Protein AF-A0A5J5IM13-F1 (afdb_monomer_lite)

Radius of gyration: 27.88 Å; chains: 1; bounding box: 85×48×39 Å

Structure (mmCIF, N/CA/C/O backbone):
data_AF-A0A5J5IM13-F1
#
_entry.id   AF-A0A5J5IM13-F1
#
loop_
_atom_site.group_PDB
_atom_site.id
_atom_site.type_symbol
_atom_site.label_atom_id
_atom_site.label_alt_id
_atom_site.label_comp_id
_atom_site.label_asym_id
_atom_site.label_entity_id
_atom_site.label_seq_id
_atom_site.pdbx_PDB_ins_code
_atom_site.Cartn_x
_atom_site.Cartn_y
_atom_site.Cartn_z
_atom_site.occupancy
_atom_site.B_iso_or_equiv
_atom_site.auth_seq_id
_atom_site.auth_comp_id
_atom_site.auth_asym_id
_atom_site.auth_atom_id
_atom_site.pdbx_PDB_model_num
ATOM 1 N N . MET A 1 1 ? -2.382 -1.561 -8.784 1.00 80.25 1 MET A N 1
ATOM 2 C CA . MET A 1 1 ? -3.025 -1.897 -7.491 1.00 80.25 1 MET A CA 1
ATOM 3 C C . MET A 1 1 ? -4.402 -2.517 -7.678 1.00 80.25 1 MET A C 1
ATOM 5 O O . MET A 1 1 ? -4.637 -3.569 -7.103 1.00 80.25 1 MET A O 1
ATOM 9 N N . GLU A 1 2 ? -5.276 -1.952 -8.514 1.00 86.06 2 GLU A N 1
ATOM 10 C CA . GLU A 1 2 ? -6.595 -2.547 -8.808 1.00 86.06 2 GLU A CA 1
ATOM 11 C C . GLU A 1 2 ? -6.509 -3.961 -9.398 1.00 86.06 2 GLU A C 1
ATOM 13 O O . GLU A 1 2 ? -7.196 -4.860 -8.928 1.00 86.06 2 GLU A O 1
ATOM 18 N N . GLU A 1 3 ? -5.585 -4.205 -10.331 1.00 89.81 3 GLU A N 1
ATOM 19 C CA . GLU A 1 3 ? -5.352 -5.550 -10.881 1.00 89.81 3 GLU A CA 1
ATOM 20 C C . GLU A 1 3 ? -4.948 -6.580 -9.812 1.00 89.81 3 GLU A C 1
ATOM 22 O O . GLU A 1 3 ? -5.318 -7.750 -9.891 1.00 89.81 3 GLU A O 1
ATOM 27 N N . LEU A 1 4 ? -4.195 -6.155 -8.790 1.00 87.50 4 LEU A N 1
ATOM 28 C CA . LEU A 1 4 ? -3.796 -7.022 -7.681 1.00 87.50 4 LEU A CA 1
ATOM 29 C C . LEU A 1 4 ? -5.002 -7.364 -6.803 1.00 87.50 4 LEU A C 1
ATOM 31 O O . LEU A 1 4 ? -5.174 -8.520 -6.429 1.00 87.50 4 LEU A O 1
ATOM 35 N N . ILE A 1 5 ? -5.861 -6.382 -6.526 1.00 89.75 5 ILE A N 1
ATOM 36 C CA . ILE A 1 5 ? -7.112 -6.594 -5.791 1.00 89.75 5 ILE A CA 1
ATOM 37 C C . ILE A 1 5 ? -8.015 -7.547 -6.572 1.00 89.75 5 ILE A C 1
ATOM 39 O O . ILE A 1 5 ? -8.468 -8.536 -6.010 1.00 89.75 5 ILE A O 1
ATOM 43 N N . GLN A 1 6 ? -8.198 -7.339 -7.876 1.00 92.56 6 GLN A N 1
ATOM 44 C CA . GLN A 1 6 ? -8.987 -8.241 -8.719 1.00 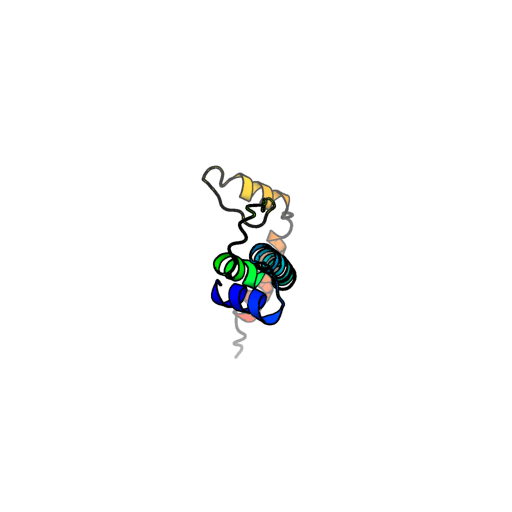92.56 6 GLN A CA 1
ATOM 45 C C . GLN A 1 6 ? -8.433 -9.671 -8.721 1.00 92.56 6 GLN A C 1
ATOM 47 O O . GLN A 1 6 ? -9.200 -10.628 -8.645 1.00 92.56 6 GLN A O 1
ATOM 52 N N . LYS A 1 7 ? -7.105 -9.845 -8.744 1.00 93.94 7 LYS A N 1
ATOM 53 C CA . LYS A 1 7 ? -6.478 -11.168 -8.602 1.00 93.94 7 LYS A CA 1
ATOM 54 C C . LYS A 1 7 ? -6.759 -11.792 -7.235 1.00 93.94 7 LYS A C 1
ATOM 56 O O . LYS A 1 7 ? -7.099 -12.970 -7.182 1.00 93.94 7 LYS A O 1
ATOM 61 N N . LEU A 1 8 ? -6.660 -11.022 -6.150 1.00 90.12 8 LEU A N 1
ATOM 62 C CA . LEU A 1 8 ? -6.973 -11.496 -4.798 1.00 90.12 8 LEU A CA 1
ATOM 63 C C . LEU A 1 8 ? -8.443 -11.921 -4.675 1.00 90.12 8 LEU A C 1
ATOM 65 O O . LEU A 1 8 ? -8.726 -12.998 -4.153 1.00 90.12 8 LEU A O 1
ATOM 69 N N . GLN A 1 9 ? -9.366 -11.133 -5.223 1.00 92.38 9 GLN A N 1
ATOM 70 C CA . GLN A 1 9 ? -10.789 -11.465 -5.264 1.00 92.38 9 GLN A CA 1
ATOM 71 C C . GLN A 1 9 ? -11.051 -12.720 -6.105 1.00 92.38 9 GLN A C 1
ATOM 73 O O . GLN A 1 9 ? -11.742 -13.632 -5.663 1.00 92.38 9 GLN A O 1
ATOM 78 N N . SER A 1 10 ? -10.468 -12.801 -7.303 1.00 93.38 10 SER A N 1
ATOM 79 C CA . SER A 1 10 ? -10.726 -13.899 -8.236 1.00 93.38 10 SER A CA 1
ATOM 80 C C . SER A 1 10 ? -10.118 -15.229 -7.795 1.00 93.38 10 SER A C 1
ATOM 82 O O . SER A 1 10 ? -10.714 -16.267 -8.062 1.00 93.38 10 SER A O 1
ATOM 84 N N . ILE A 1 11 ? -8.933 -15.223 -7.182 1.00 94.62 11 ILE A N 1
ATOM 85 C CA . ILE A 1 11 ? -8.222 -16.454 -6.803 1.00 94.62 11 ILE A CA 1
ATOM 86 C C . ILE A 1 11 ? -8.653 -16.924 -5.414 1.00 94.62 11 ILE A C 1
ATOM 88 O O . ILE A 1 11 ? -8.813 -18.121 -5.190 1.00 94.62 11 ILE A O 1
ATOM 92 N N . HIS A 1 12 ? -8.840 -15.990 -4.479 1.00 92.38 12 HIS A N 1
ATOM 93 C CA . HIS A 1 12 ? -9.083 -16.307 -3.072 1.00 92.38 12 HIS A CA 1
ATOM 94 C C . HIS A 1 12 ? -10.512 -16.000 -2.611 1.00 92.38 12 HIS A C 1
ATOM 96 O O . HIS A 1 12 ? -10.823 -16.208 -1.442 1.00 92.38 12 HIS A O 1
ATOM 102 N N . GLY A 1 13 ? -11.386 -15.516 -3.501 1.00 91.06 13 GLY A N 1
ATOM 103 C CA . GLY A 1 13 ? -12.783 -15.207 -3.176 1.00 91.06 13 GLY A CA 1
ATOM 104 C C . GLY A 1 13 ? -12.944 -14.052 -2.185 1.00 91.06 13 GLY A C 1
ATOM 105 O O . GLY A 1 13 ? -13.980 -13.944 -1.534 1.00 91.06 13 GLY A O 1
ATOM 106 N N . LEU A 1 14 ? -11.912 -13.222 -2.024 1.00 92.38 14 LEU A N 1
ATOM 107 C CA . LEU A 1 14 ? -11.914 -12.123 -1.063 1.00 92.38 14 LEU A CA 1
ATOM 108 C C . LEU A 1 14 ? -12.824 -10.990 -1.535 1.00 92.38 14 LEU A C 1
ATOM 110 O O . LEU A 1 14 ? -13.004 -10.780 -2.732 1.00 92.38 14 LEU A O 1
ATOM 114 N N . THR A 1 15 ? -13.360 -10.207 -0.600 1.00 92.50 15 THR A N 1
ATOM 115 C CA . THR A 1 15 ? -13.994 -8.928 -0.944 1.00 92.50 15 THR A CA 1
ATOM 116 C C . THR A 1 15 ? -12.931 -7.859 -1.222 1.00 92.50 15 THR A C 1
ATOM 118 O O . THR A 1 15 ? -11.746 -8.025 -0.907 1.00 92.50 15 THR A O 1
ATOM 121 N N . ALA A 1 16 ? -13.333 -6.736 -1.829 1.00 87.06 16 ALA A N 1
ATOM 122 C CA . ALA A 1 16 ? -12.425 -5.606 -2.058 1.00 87.06 16 ALA A CA 1
ATOM 123 C C . ALA A 1 16 ? -11.806 -5.118 -0.741 1.00 87.06 16 ALA A C 1
ATOM 125 O O . ALA A 1 16 ? -10.588 -5.012 -0.626 1.00 87.06 16 ALA A O 1
ATOM 126 N N . GLU A 1 17 ? -12.640 -4.908 0.276 1.00 88.19 17 GLU A N 1
ATOM 127 C CA . GLU A 1 17 ? -12.223 -4.420 1.593 1.00 88.19 17 GLU A CA 1
ATOM 128 C C . GLU A 1 17 ? -11.238 -5.372 2.281 1.00 88.19 17 GLU A C 1
ATOM 130 O O . GLU A 1 17 ? -10.209 -4.935 2.797 1.00 88.19 17 GLU A O 1
ATOM 135 N N . GLN A 1 18 ? -11.496 -6.682 2.224 1.00 91.44 18 GLN A N 1
ATOM 136 C CA . GLN A 1 18 ? -10.580 -7.692 2.762 1.00 91.44 18 GLN A CA 1
ATOM 137 C C . GLN A 1 18 ? -9.231 -7.667 2.040 1.00 91.44 18 GLN A C 1
ATOM 139 O O . GLN A 1 18 ? -8.185 -7.707 2.683 1.00 91.44 18 GLN A O 1
ATOM 144 N N . SER A 1 19 ? -9.247 -7.539 0.712 1.00 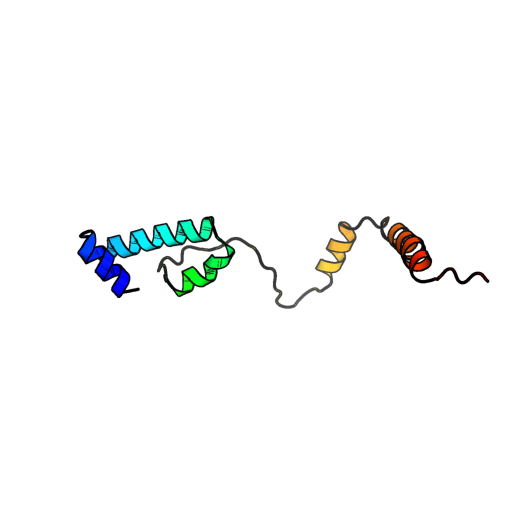92.25 19 SER A N 1
ATOM 145 C CA . SER A 1 19 ? -8.028 -7.454 -0.098 1.00 92.25 19 SER A CA 1
ATOM 146 C C . SER A 1 19 ? -7.194 -6.224 0.274 1.00 92.25 19 SER A C 1
ATOM 148 O O . SER A 1 19 ? -5.983 -6.330 0.453 1.00 92.25 19 SER A O 1
ATOM 150 N N . HIS A 1 20 ? -7.837 -5.070 0.469 1.00 90.06 20 HIS A N 1
ATOM 151 C CA . HIS A 1 20 ? -7.170 -3.857 0.943 1.00 90.06 20 HIS A CA 1
ATOM 152 C C . HIS A 1 20 ? -6.591 -4.017 2.353 1.00 90.06 20 HIS A C 1
ATOM 154 O O . HIS A 1 20 ? -5.452 -3.618 2.592 1.00 90.06 20 HIS A O 1
ATOM 160 N N . SER A 1 21 ? -7.342 -4.630 3.271 1.00 90.62 21 SER A N 1
ATOM 161 C CA . SER A 1 21 ? -6.890 -4.877 4.643 1.00 90.62 21 SER A CA 1
ATOM 162 C C . SER A 1 21 ? -5.641 -5.766 4.678 1.00 90.62 21 SER A C 1
ATOM 164 O O . SER A 1 21 ? -4.649 -5.411 5.313 1.00 90.62 21 SER A O 1
ATOM 166 N N . ILE A 1 22 ? -5.639 -6.860 3.910 1.00 91.56 22 ILE A N 1
ATOM 167 C CA . ILE A 1 22 ? -4.503 -7.787 3.804 1.00 91.56 22 ILE A CA 1
ATOM 168 C C . ILE A 1 22 ? -3.268 -7.083 3.236 1.00 91.56 22 ILE A C 1
ATOM 170 O O . ILE A 1 22 ? -2.168 -7.229 3.772 1.00 91.56 22 ILE A O 1
ATOM 174 N N . LEU A 1 23 ? -3.439 -6.284 2.179 1.00 90.69 23 LEU A N 1
ATOM 175 C CA . LEU A 1 23 ? -2.348 -5.497 1.604 1.00 90.69 23 LEU A CA 1
ATOM 176 C C . LEU A 1 23 ? -1.778 -4.495 2.613 1.00 90.69 23 LEU A C 1
ATOM 178 O O . LEU A 1 23 ? -0.564 -4.318 2.662 1.00 90.69 23 LEU A O 1
ATOM 182 N N . GLY A 1 24 ? -2.624 -3.902 3.459 1.00 90.38 24 GLY A N 1
ATOM 183 C CA . GLY A 1 24 ? -2.195 -3.056 4.571 1.00 90.38 24 GLY A CA 1
ATOM 184 C C . GLY A 1 24 ? -1.341 -3.807 5.596 1.00 90.38 24 GLY A C 1
ATOM 185 O O . GLY A 1 24 ? -0.283 -3.316 5.987 1.00 90.38 24 GLY A O 1
ATOM 186 N N . THR A 1 25 ? -1.739 -5.021 5.987 1.00 93.50 25 THR A N 1
ATOM 187 C CA . THR A 1 25 ? -0.949 -5.865 6.900 1.00 93.50 25 THR A CA 1
ATOM 188 C C . THR A 1 25 ? 0.409 -6.232 6.304 1.00 93.50 25 THR A C 1
ATOM 190 O O . THR A 1 25 ? 1.430 -6.116 6.981 1.00 93.50 25 THR A O 1
ATOM 193 N N . IL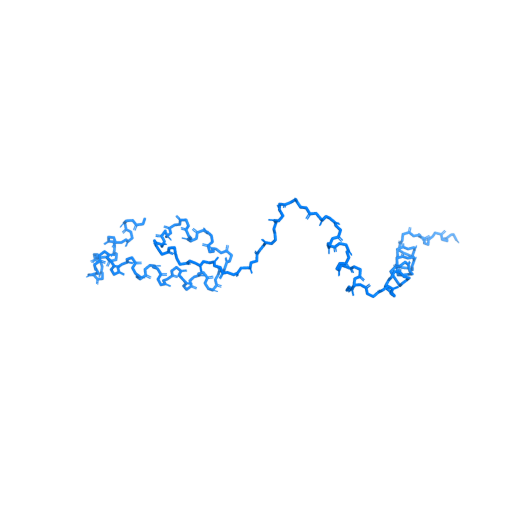E A 1 26 ? 0.443 -6.627 5.028 1.00 91.50 26 ILE A N 1
ATOM 194 C CA . ILE A 1 26 ? 1.689 -6.957 4.321 1.00 91.50 26 ILE A CA 1
ATOM 195 C C . ILE A 1 26 ? 2.586 -5.718 4.220 1.00 91.50 26 ILE A C 1
ATOM 197 O O . ILE A 1 26 ? 3.778 -5.804 4.507 1.00 91.50 26 ILE A O 1
ATOM 201 N N . ALA A 1 27 ? 2.021 -4.561 3.865 1.00 91.19 27 ALA A N 1
ATOM 202 C CA . ALA A 1 27 ? 2.754 -3.302 3.804 1.00 91.19 27 ALA A CA 1
ATOM 203 C C . ALA A 1 27 ? 3.372 -2.951 5.164 1.00 91.19 27 ALA A C 1
ATOM 205 O O . ALA A 1 27 ? 4.555 -2.624 5.227 1.00 91.19 27 ALA A O 1
ATOM 206 N N . GLY A 1 28 ? 2.607 -3.075 6.253 1.00 92.62 28 GLY A N 1
ATOM 207 C CA . GLY A 1 28 ? 3.097 -2.860 7.616 1.00 92.62 28 GLY A CA 1
ATOM 208 C C . GLY A 1 28 ? 4.257 -3.789 7.975 1.00 92.62 28 GLY A C 1
ATOM 209 O O . GLY A 1 28 ? 5.299 -3.325 8.431 1.00 92.62 28 GLY A O 1
ATOM 210 N N . TYR A 1 29 ? 4.122 -5.083 7.678 1.00 95.25 29 TYR A N 1
ATOM 211 C CA . TYR A 1 29 ? 5.178 -6.063 7.924 1.00 95.25 29 TYR A CA 1
ATOM 212 C C . TYR A 1 29 ? 6.457 -5.759 7.128 1.00 95.25 29 TYR A C 1
ATOM 214 O O . TYR A 1 29 ? 7.558 -5.797 7.675 1.00 95.25 29 TYR A O 1
ATOM 222 N N . ILE A 1 30 ? 6.331 -5.410 5.844 1.00 92.62 30 ILE A N 1
ATOM 223 C CA . ILE A 1 30 ? 7.483 -5.057 5.002 1.00 92.62 30 ILE A CA 1
ATOM 224 C C . ILE A 1 30 ? 8.168 -3.795 5.527 1.00 92.62 30 ILE A C 1
ATOM 226 O O . ILE A 1 30 ? 9.391 -3.768 5.584 1.00 92.62 30 ILE A O 1
ATOM 230 N N . LYS A 1 31 ? 7.415 -2.776 5.950 1.00 94.00 31 LYS A N 1
ATOM 231 C CA . LYS A 1 31 ? 7.987 -1.557 6.543 1.00 94.00 31 LYS A CA 1
ATOM 232 C C . LYS A 1 31 ? 8.754 -1.846 7.831 1.00 94.00 31 LYS A C 1
ATOM 234 O O . LYS A 1 31 ? 9.820 -1.276 8.035 1.00 94.00 31 LYS A O 1
ATOM 239 N N . GLU A 1 32 ? 8.247 -2.749 8.668 1.00 93.81 32 GLU A N 1
ATOM 240 C CA . GLU A 1 32 ? 8.924 -3.169 9.897 1.00 93.81 32 GLU A CA 1
ATOM 241 C C . GLU A 1 32 ? 10.242 -3.898 9.599 1.00 93.81 32 GLU A C 1
ATOM 243 O O . GLU A 1 32 ? 11.261 -3.633 10.234 1.00 93.81 32 GLU A O 1
ATOM 248 N N . LYS A 1 33 ? 10.245 -4.813 8.620 1.00 95.88 33 LYS A N 1
ATOM 249 C CA . LYS A 1 33 ? 11.434 -5.616 8.286 1.00 95.88 33 LYS A CA 1
ATOM 250 C C . LYS A 1 33 ? 12.431 -4.890 7.386 1.00 95.88 33 LYS A C 1
ATOM 252 O O . LYS A 1 33 ? 13.626 -5.166 7.450 1.00 95.88 33 LYS A O 1
ATOM 257 N N . PHE A 1 34 ? 11.952 -3.966 6.564 1.00 95.06 34 PHE A N 1
ATOM 258 C CA . PHE A 1 34 ? 12.725 -3.248 5.558 1.00 95.06 34 PHE A CA 1
ATOM 259 C C . PHE A 1 34 ? 12.382 -1.750 5.601 1.00 95.06 34 PHE A C 1
ATOM 261 O O . PHE A 1 34 ? 11.778 -1.214 4.668 1.00 95.06 34 PHE A O 1
ATOM 268 N N . PRO A 1 35 ? 12.797 -1.027 6.655 1.00 90.56 35 PRO A N 1
ATOM 269 C CA . PRO A 1 35 ? 12.458 0.388 6.817 1.00 90.56 35 PRO A CA 1
ATOM 270 C C . PRO A 1 35 ? 12.983 1.264 5.672 1.00 90.56 35 PRO A C 1
ATOM 272 O O . PRO A 1 35 ? 12.376 2.277 5.337 1.00 90.56 35 PRO A O 1
ATOM 275 N N . MET A 1 36 ? 14.059 0.845 4.997 1.00 93.62 36 MET A N 1
ATOM 276 C CA . MET A 1 36 ? 14.617 1.577 3.854 1.00 93.62 36 MET A CA 1
ATOM 277 C C . MET A 1 36 ? 13.685 1.631 2.634 1.00 93.62 36 MET A C 1
ATOM 279 O O . MET A 1 36 ? 13.812 2.548 1.828 1.00 93.62 36 MET A O 1
ATOM 283 N N . VAL A 1 37 ? 12.734 0.696 2.490 1.00 91.06 37 VAL A N 1
ATOM 284 C CA . VAL A 1 37 ? 11.753 0.716 1.385 1.00 91.06 37 VAL A CA 1
ATOM 285 C C . VAL A 1 37 ? 10.404 1.299 1.796 1.00 91.06 37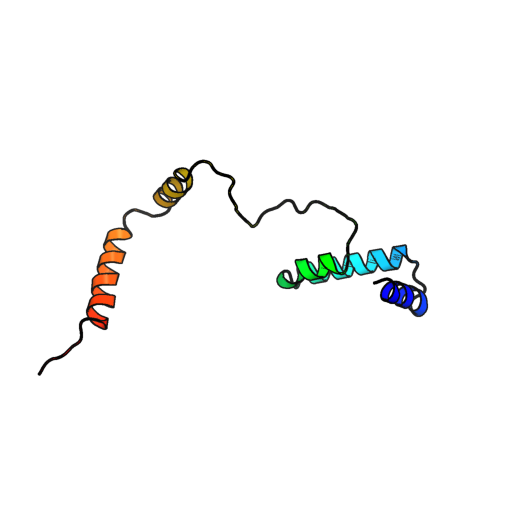 VAL A C 1
ATOM 287 O O . VAL A 1 37 ? 9.504 1.387 0.964 1.00 91.06 37 VAL A O 1
ATOM 290 N N . ALA A 1 38 ? 10.242 1.727 3.052 1.00 88.62 38 ALA A N 1
ATOM 291 C CA . ALA A 1 38 ? 8.949 2.142 3.586 1.00 88.62 38 ALA A CA 1
ATOM 292 C C . ALA A 1 38 ? 8.311 3.281 2.780 1.00 88.62 38 ALA A C 1
ATOM 294 O O . ALA A 1 38 ? 7.159 3.160 2.368 1.00 88.62 38 ALA A O 1
ATOM 295 N N . GLY A 1 39 ? 9.094 4.315 2.453 1.00 89.88 39 GLY A N 1
ATOM 296 C CA . GLY A 1 39 ? 8.622 5.432 1.632 1.00 89.88 39 GLY A CA 1
ATOM 297 C C . GLY A 1 39 ? 8.212 5.018 0.215 1.00 89.88 39 GLY A C 1
ATOM 298 O O . GLY A 1 39 ? 7.283 5.584 -0.351 1.00 89.88 39 GLY A O 1
ATOM 299 N N . ALA A 1 40 ? 8.846 3.995 -0.366 1.00 90.25 40 ALA A N 1
ATOM 300 C CA . ALA A 1 40 ? 8.427 3.461 -1.662 1.00 90.25 40 ALA A CA 1
ATOM 301 C C . ALA A 1 40 ? 7.101 2.690 -1.550 1.00 90.25 40 ALA A C 1
ATOM 303 O O . ALA A 1 40 ? 6.222 2.852 -2.396 1.00 90.25 40 ALA A O 1
ATOM 304 N N . ILE A 1 41 ? 6.928 1.898 -0.487 1.00 89.62 41 ILE A N 1
ATOM 305 C CA . ILE A 1 41 ? 5.691 1.149 -0.231 1.00 89.62 41 ILE A CA 1
ATOM 306 C C . ILE A 1 41 ? 4.510 2.090 0.027 1.00 89.62 41 ILE A C 1
ATOM 308 O O . ILE A 1 41 ? 3.426 1.820 -0.479 1.00 89.62 41 ILE A O 1
ATOM 312 N N . ASP A 1 42 ? 4.716 3.207 0.730 1.00 87.50 42 ASP A N 1
ATOM 313 C CA . ASP A 1 42 ? 3.679 4.225 0.959 1.00 87.50 42 ASP A CA 1
ATOM 314 C C . ASP A 1 42 ? 3.124 4.836 -0.334 1.00 87.50 42 ASP A C 1
ATOM 316 O O . ASP A 1 42 ? 1.926 5.090 -0.438 1.00 87.50 42 ASP A O 1
ATOM 320 N N . ASN A 1 43 ? 3.970 5.011 -1.350 1.00 87.81 43 ASN A N 1
ATOM 321 C CA . ASN A 1 43 ? 3.537 5.527 -2.650 1.00 87.81 43 ASN A CA 1
ATOM 322 C C . ASN A 1 43 ? 2.742 4.496 -3.468 1.00 87.81 43 ASN A C 1
ATOM 324 O O . ASN A 1 43 ? 1.892 4.863 -4.277 1.00 87.81 43 ASN A O 1
ATOM 328 N N . ILE A 1 44 ? 3.032 3.205 -3.288 1.00 86.00 44 ILE A N 1
ATOM 329 C CA . ILE A 1 44 ? 2.416 2.113 -4.058 1.00 86.00 44 ILE A CA 1
ATOM 330 C C . ILE A 1 44 ? 1.114 1.653 -3.405 1.00 86.00 44 ILE A C 1
ATOM 332 O O . ILE A 1 44 ? 0.139 1.357 -4.095 1.00 86.00 44 ILE A O 1
ATOM 336 N N . ILE A 1 45 ? 1.102 1.573 -2.078 1.00 85.94 45 ILE A N 1
ATOM 337 C CA . ILE A 1 45 ? -0.034 1.148 -1.274 1.00 85.94 45 ILE A CA 1
ATOM 338 C C . ILE A 1 45 ? -0.414 2.349 -0.412 1.00 85.94 45 ILE A C 1
ATOM 340 O O . ILE A 1 45 ? 0.061 2.443 0.721 1.00 85.94 45 ILE A O 1
ATOM 344 N N . PRO A 1 46 ? -1.257 3.266 -0.928 1.00 69.62 46 PRO A N 1
ATOM 345 C CA . PRO A 1 46 ? -1.798 4.348 -0.126 1.00 69.62 46 PRO A CA 1
ATOM 346 C C . PRO A 1 46 ? -2.738 3.721 0.902 1.00 69.62 46 PRO A C 1
ATOM 348 O O . PRO A 1 46 ? -3.936 3.545 0.681 1.00 69.62 46 PRO A O 1
ATOM 351 N N . THR A 1 47 ? -2.177 3.292 2.027 1.00 66.50 47 THR A N 1
ATOM 352 C CA . THR A 1 47 ? -2.952 2.868 3.178 1.00 66.50 47 THR A CA 1
ATOM 353 C C . THR A 1 47 ? -3.665 4.118 3.672 1.00 66.50 47 THR A C 1
ATOM 355 O O . THR A 1 47 ? -3.039 4.977 4.281 1.00 66.50 47 THR A O 1
ATOM 358 N N . GLY A 1 48 ? -4.966 4.239 3.390 1.00 55.34 48 GLY A N 1
ATOM 359 C CA . GLY A 1 48 ? -5.821 5.374 3.777 1.00 55.34 48 GLY A CA 1
ATOM 360 C C . GLY A 1 48 ? -5.953 5.605 5.288 1.00 55.34 48 GLY A C 1
ATOM 361 O O . GLY A 1 48 ? -6.752 6.427 5.727 1.00 55.34 48 GLY A O 1
ATOM 362 N N . ASN A 1 49 ? -5.151 4.914 6.091 1.00 49.06 49 ASN A N 1
ATOM 363 C CA . ASN A 1 49 ? -4.946 5.200 7.490 1.00 49.06 49 ASN A CA 1
ATOM 364 C C . ASN A 1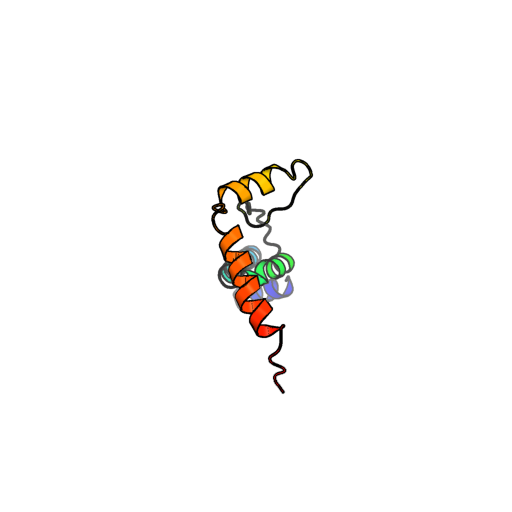 49 ? -3.808 6.212 7.613 1.00 49.06 49 ASN A C 1
ATOM 366 O O . AS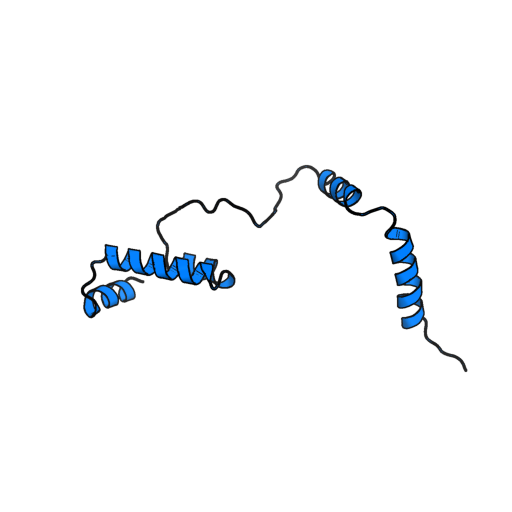N A 1 49 ? -2.646 5.855 7.808 1.00 49.06 49 ASN A O 1
ATOM 370 N N . ALA A 1 50 ? -4.179 7.491 7.588 1.00 47.97 50 ALA A N 1
ATOM 371 C CA . ALA A 1 50 ? -3.450 8.531 8.301 1.00 47.97 50 ALA A CA 1
ATOM 372 C C . ALA A 1 50 ? -3.507 8.246 9.817 1.00 47.97 50 ALA A C 1
ATOM 374 O O . ALA A 1 50 ? -4.126 8.968 10.590 1.00 47.97 50 ALA A O 1
ATOM 375 N N . THR A 1 51 ? -2.888 7.154 10.255 1.00 41.31 51 THR A N 1
ATOM 376 C CA . THR A 1 51 ? -2.475 6.965 11.641 1.00 41.31 51 THR A CA 1
ATOM 377 C C . THR A 1 51 ? -1.067 7.514 11.749 1.00 41.31 51 THR A C 1
ATOM 379 O O . THR A 1 51 ? -0.095 6.842 11.425 1.00 41.31 51 THR A O 1
ATOM 382 N N . THR A 1 52 ? -1.001 8.780 12.153 1.00 46.84 52 THR A N 1
ATOM 383 C CA . THR A 1 52 ? -0.073 9.270 13.172 1.00 46.84 52 THR A CA 1
ATOM 384 C C . THR A 1 52 ? 1.284 8.562 13.208 1.00 46.84 52 THR A C 1
ATOM 386 O O . THR A 1 52 ? 1.568 7.789 14.117 1.00 46.84 52 THR A O 1
ATOM 389 N N . ALA A 1 53 ? 2.168 8.901 12.272 1.00 43.84 53 ALA A N 1
ATOM 390 C CA . ALA A 1 53 ? 3.603 8.812 12.517 1.00 43.84 53 ALA A CA 1
ATOM 391 C C . ALA A 1 53 ? 4.050 10.084 13.257 1.00 43.84 53 ALA A C 1
ATOM 393 O O . ALA A 1 53 ? 4.744 10.937 12.712 1.00 43.84 53 ALA A O 1
ATOM 394 N N . ASN A 1 54 ? 3.625 10.226 14.514 1.00 49.78 54 ASN A N 1
ATOM 395 C CA . ASN A 1 54 ? 4.456 10.914 15.491 1.00 49.78 54 ASN A CA 1
ATOM 396 C C . ASN A 1 54 ? 5.281 9.825 16.175 1.00 49.78 54 ASN A C 1
ATOM 398 O O . ASN A 1 54 ? 4.732 9.050 16.948 1.00 49.78 54 ASN A O 1
ATOM 402 N N . THR A 1 55 ? 6.553 9.714 15.795 1.00 41.22 55 THR A N 1
ATOM 403 C CA . THR A 1 55 ? 7.692 10.019 16.674 1.00 41.22 55 THR A CA 1
ATOM 404 C C . THR A 1 55 ? 8.989 9.729 15.908 1.00 41.22 55 THR A C 1
ATOM 406 O O . THR A 1 55 ? 9.448 8.601 15.797 1.00 41.22 55 THR A O 1
ATOM 409 N N . GLN A 1 56 ? 9.555 10.827 15.395 1.00 49.84 56 GLN A N 1
ATOM 410 C CA . GLN A 1 56 ? 10.950 11.221 15.604 1.00 49.84 56 GLN A CA 1
ATOM 411 C C . GLN A 1 56 ? 12.069 10.389 14.956 1.00 49.84 56 GLN A C 1
ATOM 413 O O . GLN A 1 56 ? 12.667 9.525 15.584 1.00 49.84 56 GLN A O 1
ATOM 418 N N . ALA A 1 57 ? 12.480 10.829 13.763 1.00 44.50 57 ALA A N 1
ATOM 419 C CA . ALA A 1 57 ? 13.892 11.051 13.439 1.00 44.50 57 ALA A CA 1
ATOM 420 C C . ALA A 1 57 ? 14.017 11.898 12.162 1.00 44.50 57 ALA A C 1
ATOM 422 O O . ALA A 1 57 ? 14.126 11.340 11.082 1.00 44.50 57 ALA A O 1
ATOM 423 N N . THR A 1 58 ? 13.991 13.228 12.298 1.00 32.84 58 THR A N 1
ATOM 424 C CA . THR A 1 58 ? 14.869 14.158 11.557 1.00 32.84 58 THR A CA 1
ATOM 425 C C . THR A 1 58 ? 14.588 15.589 11.995 1.00 32.84 58 THR A C 1
ATOM 427 O O . THR A 1 58 ? 13.552 16.176 11.696 1.00 32.84 58 THR A O 1
ATOM 430 N N . SER A 1 59 ? 15.558 16.134 12.712 1.00 48.47 59 SER A N 1
ATOM 431 C CA . SER A 1 59 ? 15.857 17.551 12.851 1.00 48.47 59 SER A CA 1
ATOM 432 C C . SER A 1 59 ? 15.807 18.261 11.496 1.00 48.47 59 SER A C 1
ATOM 434 O O . SER A 1 59 ? 16.452 17.783 10.571 1.00 48.47 59 SER A O 1
ATOM 436 N N . THR A 1 60 ? 15.102 19.390 11.388 1.00 32.69 60 THR A N 1
ATOM 437 C CA . THR A 1 60 ? 15.394 20.565 10.526 1.00 32.69 60 THR A CA 1
ATOM 438 C C . THR A 1 60 ? 14.376 21.646 10.933 1.00 32.69 60 THR A C 1
ATOM 440 O O . THR A 1 60 ? 13.186 21.505 10.690 1.00 32.69 60 THR A O 1
ATOM 443 N N . ALA A 1 61 ? 14.727 22.557 11.839 1.00 44.88 61 ALA A N 1
ATOM 444 C CA . ALA A 1 61 ? 15.274 23.878 11.525 1.00 44.88 61 ALA A CA 1
ATOM 445 C C . ALA A 1 61 ? 14.284 24.804 10.787 1.00 44.88 61 ALA A C 1
ATOM 447 O O . ALA A 1 61 ? 14.214 24.822 9.563 1.00 44.88 61 ALA A O 1
ATOM 448 N N . THR A 1 62 ? 13.608 25.656 11.560 1.00 37.69 62 THR A N 1
ATOM 449 C CA . THR A 1 62 ? 13.178 26.990 11.121 1.00 37.69 62 THR A CA 1
ATOM 450 C C . THR A 1 62 ? 13.701 28.003 12.133 1.00 37.69 62 THR A C 1
ATOM 452 O O . THR A 1 62 ? 13.063 28.274 13.143 1.00 37.69 62 THR A O 1
ATOM 455 N N . THR A 1 63 ? 14.919 28.477 11.856 1.00 51.94 63 THR A N 1
ATOM 456 C CA . THR A 1 63 ? 15.444 29.823 12.153 1.00 51.94 63 THR A CA 1
ATOM 457 C C . THR A 1 63 ? 15.015 30.471 13.468 1.00 51.94 63 THR A C 1
ATOM 459 O O . THR A 1 63 ? 14.187 31.374 13.475 1.00 51.94 63 THR A O 1
ATOM 462 N N . GLN A 1 64 ? 15.671 30.081 14.557 1.00 49.25 64 GLN A N 1
ATOM 463 C CA . GLN A 1 64 ? 16.271 31.005 15.520 1.00 49.25 64 GLN A CA 1
ATOM 464 C C . GLN A 1 64 ? 17.221 30.184 16.397 1.00 49.25 64 GLN A C 1
ATOM 466 O O . GLN A 1 64 ? 16.870 29.079 16.792 1.00 49.25 64 GLN A O 1
ATOM 471 N N . ASP A 1 65 ? 18.395 30.736 16.679 1.00 47.62 65 ASP A N 1
ATOM 472 C CA . ASP A 1 65 ? 19.365 30.221 17.648 1.00 47.62 65 ASP A CA 1
ATOM 473 C C . ASP A 1 65 ? 20.397 29.182 17.157 1.00 47.62 65 ASP A C 1
ATOM 475 O O . ASP A 1 65 ? 20.374 27.991 17.456 1.00 47.62 65 ASP A O 1
ATOM 479 N N . SER A 1 66 ? 21.393 29.683 16.422 1.00 53.84 66 SER A N 1
ATOM 480 C CA . SER A 1 66 ? 22.681 29.002 16.220 1.00 53.84 66 SER A CA 1
ATOM 481 C C . SER A 1 66 ? 23.577 29.027 17.480 1.00 53.84 66 SER A C 1
ATOM 483 O O . SER A 1 66 ? 24.752 28.676 17.378 1.00 53.84 66 SER A O 1
ATOM 485 N N . GLY A 1 67 ? 23.062 29.468 18.639 1.00 56.59 67 GLY A N 1
ATOM 486 C CA . GLY A 1 67 ? 23.764 29.510 19.929 1.00 56.59 67 GLY A CA 1
ATOM 487 C C . GLY A 1 67 ? 23.551 28.242 20.763 1.00 56.59 67 GLY A C 1
ATOM 488 O O . GLY A 1 67 ? 24.514 27.645 21.232 1.00 56.59 67 GLY A O 1
ATOM 489 N N . ASP A 1 68 ? 22.321 27.740 20.826 1.00 69.25 68 ASP A N 1
ATOM 490 C CA . ASP A 1 68 ? 21.880 26.615 21.658 1.00 69.25 68 ASP A CA 1
ATOM 491 C C . ASP A 1 68 ? 22.497 25.274 21.231 1.00 69.25 68 ASP A C 1
ATOM 493 O O . ASP A 1 68 ? 22.664 24.355 22.040 1.00 69.25 68 ASP A O 1
ATOM 497 N N . LEU A 1 69 ? 22.860 25.136 19.950 1.00 66.19 69 LEU A N 1
ATOM 498 C CA . LEU A 1 69 ? 23.567 23.950 19.467 1.00 66.19 69 LEU A CA 1
ATOM 499 C C . LEU A 1 69 ? 25.053 23.981 19.860 1.00 66.19 69 LEU A C 1
ATOM 501 O O . LEU A 1 69 ? 25.595 22.943 20.228 1.00 66.19 69 LEU A O 1
ATOM 505 N N . LEU A 1 70 ? 25.709 25.148 19.813 1.00 66.62 70 LEU A N 1
ATOM 506 C CA . LEU A 1 70 ? 27.103 25.294 20.249 1.00 66.62 70 LEU A CA 1
ATOM 507 C C . LEU A 1 70 ? 27.231 25.136 21.769 1.00 66.62 70 LEU A C 1
ATOM 509 O O . LEU A 1 70 ? 28.149 24.454 22.222 1.00 66.62 70 LEU A O 1
ATOM 513 N N . ASP A 1 71 ? 26.276 25.662 22.538 1.00 68.88 71 ASP A N 1
ATOM 514 C CA . ASP A 1 71 ? 26.263 25.545 24.001 1.00 68.88 71 ASP A CA 1
ATOM 515 C C . ASP A 1 71 ? 26.067 24.096 24.470 1.00 68.88 71 ASP A C 1
ATOM 517 O O . ASP A 1 71 ? 26.760 23.634 25.376 1.00 68.88 71 ASP A O 1
ATOM 521 N N . LYS A 1 72 ? 25.213 23.311 23.801 1.00 69.69 72 LYS A N 1
ATOM 522 C CA . LYS A 1 72 ? 25.044 21.882 24.129 1.00 69.69 72 LYS A CA 1
ATOM 523 C C . LYS A 1 72 ? 26.210 20.999 23.698 1.00 69.69 72 LYS A C 1
ATOM 525 O O . LYS A 1 72 ? 26.458 19.970 24.327 1.00 69.69 72 LYS A O 1
ATOM 530 N N . ILE A 1 73 ? 26.920 21.369 22.632 1.00 61.16 73 ILE A N 1
ATOM 531 C CA . ILE A 1 73 ? 28.146 20.670 22.225 1.00 61.16 73 ILE A CA 1
ATOM 532 C C . ILE A 1 73 ? 29.297 21.032 23.180 1.00 61.16 73 ILE A C 1
ATOM 534 O O . ILE A 1 73 ? 30.103 20.163 23.498 1.00 61.16 73 ILE A O 1
ATOM 538 N N . SER A 1 74 ? 29.338 22.262 23.703 1.00 57.53 74 SER A N 1
ATOM 539 C CA . SER A 1 74 ? 30.265 22.680 24.767 1.00 57.53 74 SER A CA 1
ATOM 540 C C . SER A 1 74 ? 30.072 21.869 26.057 1.00 57.53 74 SER A C 1
ATOM 542 O O . SER A 1 74 ? 31.048 21.452 26.673 1.00 57.53 74 SER A O 1
ATOM 544 N N . ASP A 1 75 ? 28.827 21.566 26.430 1.00 63.47 75 ASP A N 1
ATOM 545 C CA . ASP A 1 75 ? 28.514 20.834 27.668 1.00 63.47 75 ASP A CA 1
ATOM 546 C C . ASP A 1 75 ? 28.824 19.320 27.589 1.00 63.47 75 ASP A C 1
ATOM 548 O O . ASP A 1 75 ? 29.087 18.668 28.600 1.00 63.47 75 ASP A O 1
ATOM 552 N N . PHE A 1 76 ? 28.821 18.741 26.380 1.00 62.16 76 PHE A N 1
ATOM 553 C CA . PHE A 1 76 ? 29.067 17.307 26.147 1.00 62.16 76 PHE A CA 1
ATOM 554 C C . PHE A 1 76 ? 30.429 16.997 25.503 1.00 62.16 76 PHE A C 1
ATOM 556 O O . PHE A 1 76 ? 30.764 15.830 25.289 1.00 62.16 76 PHE A O 1
ATOM 563 N N . ILE A 1 77 ? 31.247 18.012 25.220 1.00 55.94 77 ILE A N 1
ATOM 564 C CA . ILE A 1 77 ? 32.669 17.838 24.921 1.00 55.94 77 ILE A CA 1
ATOM 565 C C . ILE A 1 77 ? 33.441 18.300 26.155 1.00 55.94 77 ILE A C 1
ATOM 567 O O . ILE A 1 77 ? 33.670 19.495 26.328 1.00 55.94 77 ILE A O 1
ATOM 571 N N . PRO A 1 78 ? 33.896 17.370 27.013 1.00 57.22 78 PRO A N 1
ATOM 572 C CA . PRO A 1 78 ? 34.855 17.696 28.051 1.00 57.22 78 PRO A CA 1
ATOM 573 C C . PRO A 1 78 ? 36.024 18.450 27.408 1.00 57.22 78 PRO A C 1
ATOM 575 O O . PRO A 1 78 ? 36.707 17.920 26.523 1.00 57.22 78 PRO A O 1
ATOM 578 N N . GLY A 1 79 ? 36.269 19.684 27.853 1.00 59.50 79 GLY A N 1
ATOM 579 C CA . GLY A 1 79 ? 37.373 20.559 27.433 1.00 59.50 79 GLY A CA 1
ATOM 580 C C . GLY A 1 79 ? 38.784 20.001 27.682 1.00 59.50 79 GLY A C 1
ATOM 581 O O . GLY A 1 79 ? 39.744 20.755 27.708 1.00 59.50 79 GLY A O 1
ATOM 582 N N . ALA A 1 80 ? 38.922 18.684 27.851 1.00 57.88 80 ALA A N 1
ATOM 583 C CA . ALA A 1 80 ? 40.166 17.929 27.931 1.00 57.88 80 ALA A CA 1
ATOM 584 C C . ALA A 1 80 ? 40.550 17.245 26.600 1.00 57.88 80 ALA A C 1
ATOM 586 O O . ALA A 1 80 ? 41.606 16.617 26.513 1.00 57.88 80 ALA A O 1
ATOM 587 N N . THR A 1 81 ? 39.700 17.313 25.566 1.00 58.12 81 THR A N 1
ATOM 588 C CA . THR A 1 81 ? 39.970 16.665 24.265 1.00 58.12 81 THR A CA 1
ATOM 589 C C . THR A 1 81 ? 40.728 17.559 23.280 1.00 58.12 81 THR A C 1
ATOM 591 O O . THR A 1 81 ? 41.375 17.033 22.383 1.00 58.12 81 THR A O 1
ATOM 594 N N . GLY A 1 82 ? 40.706 18.886 23.459 1.00 57.41 82 GLY A N 1
ATOM 595 C CA . GLY A 1 82 ? 41.401 19.835 22.577 1.00 57.41 82 GLY A CA 1
ATOM 596 C C . GLY A 1 82 ? 42.919 19.635 22.562 1.00 57.41 82 GLY A C 1
ATOM 597 O O . GLY A 1 82 ? 43.491 19.429 21.495 1.00 57.41 82 GLY A O 1
ATOM 598 N N . GLU A 1 83 ? 43.548 19.570 23.741 1.00 60.50 83 GLU A N 1
ATOM 599 C CA . GLU A 1 83 ? 44.997 19.328 23.856 1.00 60.50 83 GLU A CA 1
ATOM 600 C C . GLU A 1 83 ? 45.403 17.968 23.263 1.00 60.50 83 GLU A C 1
ATOM 602 O O . GLU A 1 83 ? 46.393 17.867 22.542 1.00 60.50 83 GLU A O 1
ATOM 607 N N . LYS A 1 84 ? 44.601 16.916 23.485 1.00 63.62 84 LYS A N 1
ATOM 608 C CA . LYS A 1 84 ? 44.923 15.554 23.018 1.00 63.62 84 LYS A CA 1
ATOM 609 C C . LYS A 1 84 ? 44.754 15.375 21.511 1.00 63.62 84 LYS A C 1
ATOM 611 O O . LYS A 1 84 ? 45.443 14.552 20.914 1.00 63.62 84 LYS A O 1
ATOM 616 N N . ILE A 1 85 ? 43.830 16.111 20.895 1.00 66.19 85 ILE A N 1
ATOM 617 C CA . ILE A 1 85 ? 43.619 16.082 19.443 1.00 66.19 85 ILE A CA 1
ATOM 618 C C . ILE A 1 85 ? 44.725 16.868 18.735 1.00 66.19 85 ILE A C 1
ATOM 620 O O . ILE A 1 85 ? 45.194 16.425 17.688 1.00 66.19 85 ILE A O 1
ATOM 624 N N . GLU A 1 86 ? 45.187 17.980 19.309 1.00 65.31 86 GLU A N 1
ATOM 625 C CA . GLU A 1 86 ? 46.323 18.734 18.775 1.00 65.31 86 GLU A CA 1
ATOM 626 C C . GLU A 1 86 ? 47.627 17.925 18.870 1.00 65.31 86 GLU A C 1
ATOM 628 O O . GLU A 1 86 ? 48.384 17.860 17.901 1.00 65.31 86 GLU A O 1
ATOM 633 N N . GLU A 1 87 ? 47.844 17.212 19.979 1.00 67.25 87 GLU A N 1
ATOM 634 C CA . GLU A 1 87 ? 48.993 16.320 20.156 1.00 67.25 87 GLU A CA 1
ATOM 635 C C . GLU A 1 87 ? 48.924 15.097 19.222 1.00 67.25 87 GLU A C 1
ATOM 637 O O . GLU A 1 87 ? 49.916 14.763 18.580 1.00 67.25 87 GLU A O 1
ATOM 642 N N . PHE A 1 88 ? 47.744 14.493 19.023 1.00 69.31 88 PHE A N 1
ATOM 643 C CA . PHE A 1 88 ? 47.560 13.385 18.076 1.00 69.31 88 PHE A CA 1
ATOM 644 C C . PHE A 1 88 ? 47.699 13.830 16.617 1.00 69.31 88 PHE A C 1
ATOM 646 O O . PHE A 1 88 ? 48.293 13.117 15.813 1.00 69.31 88 PHE A O 1
ATOM 653 N N . ALA A 1 89 ? 47.184 15.006 16.251 1.00 72.56 89 ALA A N 1
ATOM 654 C CA . ALA A 1 89 ? 47.382 15.569 14.922 1.00 72.56 89 ALA A CA 1
ATOM 655 C C . ALA A 1 89 ? 48.862 15.901 14.697 1.00 72.56 89 ALA A C 1
ATOM 657 O O . ALA A 1 89 ? 49.413 15.548 13.660 1.00 72.56 89 ALA A O 1
ATOM 658 N N . LYS A 1 90 ? 49.551 16.501 15.669 1.00 72.69 90 LYS A N 1
ATOM 659 C CA . LYS A 1 90 ? 50.979 16.805 15.545 1.00 72.69 90 LYS A CA 1
ATOM 660 C C . LYS A 1 90 ? 51.840 15.543 15.453 1.00 72.69 90 LYS A C 1
ATOM 662 O O . LYS A 1 90 ? 52.734 15.497 14.612 1.00 72.69 90 LYS A O 1
ATOM 667 N N . ASP A 1 91 ? 51.536 14.519 16.243 1.00 72.69 91 ASP A N 1
ATOM 668 C CA . ASP A 1 91 ? 52.283 13.259 16.285 1.00 72.69 91 ASP A CA 1
ATOM 669 C C . ASP A 1 91 ? 51.992 12.366 15.060 1.00 72.69 91 ASP A C 1
ATOM 671 O O . ASP A 1 91 ? 52.903 11.981 14.325 1.00 72.69 91 ASP A O 1
ATOM 675 N N . LYS A 1 92 ? 50.714 12.109 14.738 1.00 72.25 92 LYS A N 1
ATOM 676 C CA . LYS A 1 92 ? 50.324 11.256 13.598 1.00 72.25 92 LYS A CA 1
ATOM 677 C C . LYS A 1 92 ? 50.409 11.953 12.247 1.00 72.25 92 LYS A C 1
ATOM 679 O O . LYS A 1 92 ? 50.848 11.315 11.297 1.00 72.25 92 LYS A O 1
ATOM 684 N N . LEU A 1 93 ? 49.976 13.211 12.117 1.00 68.00 93 LEU A N 1
ATOM 685 C CA . LEU A 1 93 ? 50.004 13.934 10.835 1.00 68.00 93 LEU A CA 1
ATOM 686 C C . LEU A 1 93 ? 51.409 14.472 10.547 1.00 68.00 93 LEU A C 1
ATOM 688 O O . LEU A 1 93 ? 51.886 14.349 9.420 1.00 68.00 93 LEU A O 1
ATOM 692 N N . GLY A 1 94 ? 52.097 15.001 11.566 1.00 66.25 94 GLY A N 1
ATOM 693 C CA . GLY A 1 94 ? 53.481 15.460 11.440 1.00 66.25 94 GLY A CA 1
ATOM 694 C C . GLY A 1 94 ? 54.445 14.324 11.091 1.00 66.25 94 GLY A C 1
ATOM 695 O O . GLY A 1 94 ? 55.267 14.489 10.192 1.00 66.25 94 GLY A O 1
ATOM 696 N N . GLY A 1 95 ? 54.293 13.149 11.716 1.00 68.62 95 GLY A N 1
ATOM 697 C CA . GLY A 1 95 ? 55.120 11.970 11.436 1.00 68.62 95 GLY A CA 1
ATOM 698 C C . GLY A 1 95 ? 54.831 11.275 10.098 1.00 68.62 95 GLY A C 1
ATOM 699 O O . GLY A 1 95 ? 55.740 10.695 9.510 1.00 68.62 95 GLY A O 1
ATOM 700 N N . PHE A 1 96 ? 53.594 11.340 9.583 1.00 66.75 96 PHE A N 1
ATOM 701 C CA . PHE A 1 96 ? 53.240 10.734 8.287 1.00 66.75 96 PHE A CA 1
ATOM 702 C C . PHE A 1 96 ? 53.514 11.635 7.077 1.00 66.75 96 PHE A C 1
ATOM 704 O O . PHE A 1 96 ? 53.848 11.118 6.012 1.00 66.75 96 PHE A O 1
ATOM 711 N N . PHE A 1 97 ? 53.358 12.958 7.203 1.00 68.94 97 PHE A N 1
ATOM 712 C CA . PHE A 1 97 ? 53.510 13.892 6.076 1.00 68.94 97 PHE A CA 1
ATOM 713 C C . PHE A 1 97 ? 54.853 14.644 6.072 1.00 68.94 97 PHE A C 1
ATOM 715 O O . PHE A 1 97 ? 55.270 15.137 5.024 1.00 68.94 97 PHE A O 1
ATOM 722 N N . GLY A 1 98 ? 55.567 14.703 7.201 1.00 61.19 98 GLY A N 1
ATOM 723 C CA . GLY A 1 98 ? 56.912 15.276 7.318 1.00 61.19 98 GLY A CA 1
ATOM 724 C C . GLY A 1 98 ? 57.994 14.227 7.070 1.00 61.19 98 GLY A C 1
ATOM 725 O O . GLY A 1 98 ? 58.637 13.759 8.001 1.00 61.19 98 GLY A O 1
ATOM 726 N N . GLY A 1 99 ? 58.145 13.820 5.811 1.00 56.09 99 GLY A N 1
ATOM 727 C CA . GLY A 1 99 ? 58.976 12.698 5.386 1.00 56.09 99 GLY A CA 1
ATOM 728 C C . GLY A 1 99 ? 60.396 12.633 5.963 1.00 56.09 99 GLY A C 1
ATOM 729 O O . GLY A 1 99 ? 61.159 13.599 5.965 1.00 56.09 99 GLY A O 1
ATOM 730 N N . ASN A 1 100 ? 60.777 11.404 6.315 1.00 58.69 100 ASN A N 1
ATOM 731 C CA . ASN A 1 100 ? 62.155 10.945 6.314 1.00 58.69 100 ASN A CA 1
ATOM 732 C C . ASN A 1 100 ? 62.746 11.116 4.902 1.00 58.69 100 ASN A C 1
ATOM 734 O O . ASN A 1 100 ? 62.519 10.294 4.014 1.00 58.69 100 ASN A O 1
ATOM 738 N N . LYS A 1 101 ? 63.509 12.190 4.704 1.00 53.84 101 LYS A N 1
ATOM 739 C CA . LYS A 1 101 ? 64.520 12.285 3.652 1.00 53.84 101 LYS A CA 1
ATOM 740 C C . LYS A 1 101 ? 65.869 12.562 4.312 1.00 53.84 101 LYS A C 1
ATOM 742 O O . LYS A 1 101 ? 66.429 13.644 4.170 1.00 53.84 101 LYS A O 1
ATOM 747 N N . ALA A 1 102 ? 66.353 11.581 5.071 1.00 53.69 102 ALA A N 1
ATOM 748 C CA . ALA A 1 102 ? 67.778 11.442 5.324 1.00 53.69 102 ALA A CA 1
ATOM 749 C C . ALA A 1 102 ? 68.466 11.032 4.011 1.00 53.69 102 ALA A C 1
ATOM 751 O O . ALA A 1 102 ? 68.066 10.062 3.361 1.00 53.69 102 ALA A O 1
ATOM 752 N N . VAL A 1 103 ? 69.452 11.835 3.613 1.00 40.22 103 VAL A N 1
ATOM 753 C CA . VAL A 1 103 ? 70.680 11.329 2.990 1.00 40.22 103 VAL A CA 1
ATOM 754 C C . VAL A 1 103 ? 71.484 10.592 4.056 1.00 40.22 103 VAL A C 1
ATOM 756 O O . VAL A 1 103 ? 71.406 11.027 5.230 1.00 40.22 103 VAL A O 1
#

pLDDT: mean 72.08, std 18.41, range [32.69, 95.88]

Sequence (103 aa):
MEELIQKLQSIHGLTAEQSHSILGTIAGYIKEKFPMVAGAIDNIIPTGNATTANTQATSTATTQDSGDLLDKISDFIPGATGEKIEEFAKDKLGGFFGGNKAV

Secondary structure (DSSP, 8-state):
-HHHHHHHHHHH---HHHHHHHHHHHHHHHHHH-GGGHHHHHHHS--S------S-------SS-SSHHHHHHHHHS-TTHHHHHHHHIIIIIHHHHS-----

Foldseek 3Di:
DVVQLVVCCVVVVDDSVRSLVVLVVVLVVCCVVPVVCNVVSCVVNVNVPPPDPPDDDDDDDDDDDPPVVVVVVVVVDDPPVPVVVVVCCCVVVVVVVVDPPDD

Organism: NCBI:txid2607284